Protein AF-A0A4Q3IME3-F1 (afdb_monomer_lite)

Foldseek 3Di:
DDDDPCPVVDDPVRVVCCVVVVHPDDPDDDDADAAEDPPLDCLADPPDAAAQVVSCVVHVNHPHNVSVVVVVVVVVVVVVCVVVVRHYHD

pLDDT: mean 95.05, std 5.33, range [60.91, 98.62]

Radius of gyration: 18.48 Å; chains: 1; bounding box: 36×38×42 Å

Secondary structure (DSSP, 8-state):
-PPPGGGGT--HHHHHHHHHHTTT------SS--EE--S-SHHHH-SSS--HHHHTTT-TT---HHHHHHHHHHHHHHHHHHHTT--EE-

Structure (mmCIF, N/CA/C/O backbone):
data_AF-A0A4Q3IME3-F1
#
_entry.id   AF-A0A4Q3IME3-F1
#
loop_
_atom_site.group_PDB
_atom_site.id
_atom_site.type_symbol
_atom_site.label_atom_id
_atom_site.label_alt_id
_atom_site.label_comp_id
_atom_site.label_asym_id
_atom_site.label_entity_id
_atom_site.label_seq_id
_atom_site.pdbx_PDB_ins_code
_atom_site.Cartn_x
_atom_site.Cartn_y
_atom_site.Cartn_z
_atom_site.occupancy
_atom_site.B_iso_or_equiv
_atom_site.auth_seq_id
_atom_site.auth_comp_id
_atom_site.auth_asym_id
_atom_site.auth_atom_id
_atom_site.pdbx_PDB_model_num
ATOM 1 N N . MET A 1 1 ? 17.907 1.239 20.978 1.00 60.91 1 MET A N 1
ATOM 2 C CA . MET A 1 1 ? 16.903 1.450 19.913 1.00 60.91 1 MET A CA 1
ATOM 3 C C . MET A 1 1 ? 17.642 1.511 18.593 1.00 60.91 1 MET A C 1
ATOM 5 O O . MET A 1 1 ? 18.674 2.167 18.540 1.00 60.91 1 MET A O 1
ATOM 9 N N . THR A 1 2 ? 17.174 0.801 17.572 1.00 76.50 2 THR A N 1
ATOM 10 C CA . THR A 1 2 ? 17.768 0.835 16.229 1.00 76.50 2 THR A CA 1
ATOM 11 C C . THR A 1 2 ? 17.517 2.205 15.601 1.00 76.50 2 THR A C 1
ATOM 13 O O . THR A 1 2 ? 16.395 2.710 15.6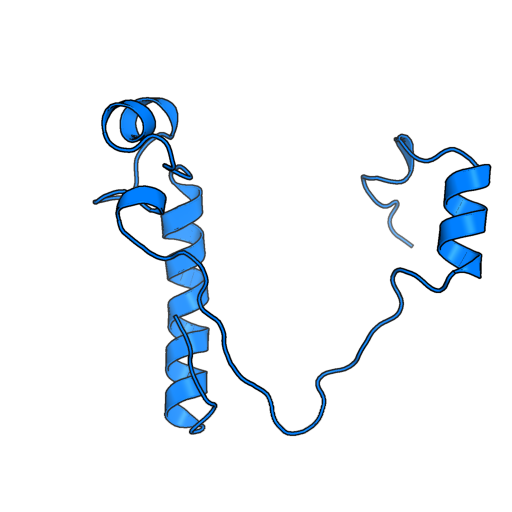80 1.00 76.50 2 THR A O 1
ATOM 16 N N . LYS A 1 3 ? 18.552 2.816 15.014 1.00 82.38 3 LYS A N 1
ATOM 17 C CA . LYS A 1 3 ? 18.448 4.085 14.277 1.00 82.38 3 LYS A CA 1
ATOM 18 C C . LYS A 1 3 ? 17.427 3.939 13.141 1.00 82.38 3 LYS A C 1
ATOM 20 O O . LYS A 1 3 ? 17.466 2.932 12.431 1.00 82.38 3 LYS A O 1
ATOM 25 N N . ARG A 1 4 ? 16.510 4.900 12.972 1.00 85.94 4 ARG A N 1
ATOM 26 C CA . ARG A 1 4 ? 15.531 4.863 11.872 1.00 85.94 4 ARG A CA 1
ATOM 27 C C . ARG A 1 4 ? 16.175 5.441 10.615 1.00 85.94 4 ARG A C 1
ATOM 29 O O . ARG A 1 4 ? 16.895 6.429 10.698 1.00 85.94 4 ARG A O 1
ATOM 36 N N . ILE A 1 5 ? 15.878 4.865 9.449 1.00 91.31 5 ILE A N 1
ATOM 37 C CA . ILE A 1 5 ? 16.481 5.282 8.167 1.00 91.31 5 ILE A CA 1
ATOM 38 C C . ILE A 1 5 ? 16.242 6.764 7.835 1.00 91.31 5 ILE A C 1
ATOM 40 O O . ILE A 1 5 ? 17.057 7.385 7.166 1.00 91.31 5 ILE A O 1
ATOM 44 N N . TRP A 1 6 ? 15.146 7.342 8.334 1.00 90.19 6 TRP A N 1
ATOM 45 C CA . TRP A 1 6 ? 14.784 8.736 8.088 1.00 90.19 6 TRP A CA 1
ATOM 46 C C . TRP A 1 6 ? 15.466 9.728 9.035 1.00 90.19 6 TRP A C 1
ATOM 48 O O . TRP A 1 6 ? 15.472 10.918 8.740 1.00 90.19 6 TRP A O 1
ATOM 58 N N . ASP A 1 7 ? 16.070 9.271 10.139 1.00 89.81 7 ASP A N 1
ATOM 59 C CA . ASP A 1 7 ? 16.669 10.160 11.148 1.00 89.81 7 ASP A CA 1
ATOM 60 C C . ASP A 1 7 ? 17.826 11.002 10.581 1.00 89.81 7 ASP A C 1
ATOM 62 O O . ASP A 1 7 ? 18.113 12.074 11.114 1.00 89.81 7 ASP A O 1
ATOM 66 N N . ASP A 1 8 ? 18.458 10.532 9.500 1.00 92.69 8 ASP A N 1
ATOM 67 C CA . ASP A 1 8 ? 19.549 11.216 8.794 1.00 92.69 8 ASP A CA 1
ATOM 68 C C . ASP A 1 8 ? 19.087 12.406 7.944 1.00 92.69 8 ASP A C 1
ATOM 70 O O . ASP A 1 8 ? 19.896 13.262 7.593 1.00 92.69 8 ASP A O 1
ATOM 74 N N . PHE A 1 9 ? 17.791 12.486 7.639 1.00 94.69 9 PHE A N 1
ATOM 75 C CA . PHE A 1 9 ? 17.209 13.546 6.812 1.00 94.69 9 PHE A CA 1
ATOM 76 C C . PHE A 1 9 ? 16.431 14.577 7.633 1.00 94.69 9 PHE A C 1
ATOM 78 O O . PHE A 1 9 ? 16.021 15.605 7.099 1.00 94.69 9 PHE A O 1
ATOM 85 N N . LEU A 1 10 ? 16.210 14.308 8.922 1.00 93.81 10 LEU A N 1
ATOM 86 C CA . LEU A 1 10 ? 15.472 15.193 9.812 1.00 93.81 10 LEU A CA 1
ATOM 87 C C . LEU A 1 10 ? 16.427 16.152 10.513 1.00 93.81 10 LEU A C 1
ATOM 89 O O . LEU A 1 10 ? 17.369 15.732 11.193 1.00 93.81 10 LEU A O 1
ATOM 93 N N . THR A 1 11 ? 16.134 17.448 10.419 1.00 96.50 11 THR A N 1
ATOM 94 C CA . THR A 1 11 ? 16.805 18.435 11.263 1.00 96.50 11 THR A CA 1
ATOM 95 C C . THR A 1 11 ? 16.425 18.215 12.728 1.00 96.50 11 THR A C 1
ATOM 97 O O . THR A 1 11 ? 15.412 17.588 13.053 1.00 96.50 11 THR A O 1
ATOM 100 N N . GLU A 1 12 ? 17.200 18.785 13.649 1.00 95.31 12 GLU A N 1
ATOM 101 C CA . GLU A 1 12 ? 16.851 18.734 15.074 1.00 95.31 12 GLU A CA 1
ATOM 102 C C . GLU A 1 12 ? 15.484 19.370 15.362 1.00 95.31 12 GLU A C 1
ATOM 104 O O . GLU A 1 12 ? 14.727 18.869 16.194 1.00 95.31 12 GLU A O 1
ATOM 109 N N . ARG A 1 13 ? 15.112 20.418 14.614 1.00 96.94 13 ARG A N 1
ATOM 110 C CA . ARG A 1 13 ? 13.778 21.020 14.709 1.00 96.94 13 ARG A CA 1
ATOM 111 C C . ARG A 1 13 ? 12.688 20.039 14.276 1.00 96.94 13 ARG A C 1
ATOM 113 O O . ARG A 1 13 ? 11.677 19.939 14.966 1.00 96.94 13 ARG A O 1
ATOM 120 N N . ASP A 1 14 ? 12.887 19.298 13.186 1.00 95.56 14 ASP A N 1
ATOM 121 C CA . ASP A 1 14 ? 11.903 18.316 12.709 1.00 95.56 14 ASP A CA 1
ATOM 122 C C . ASP A 1 14 ? 11.684 17.210 13.739 1.00 95.56 14 ASP A C 1
ATOM 124 O O . ASP A 1 14 ? 10.544 16.857 14.035 1.00 95.56 14 ASP A O 1
ATOM 128 N N . LYS A 1 15 ? 12.765 16.715 14.355 1.00 92.75 15 LYS A N 1
ATOM 129 C CA . LYS A 1 15 ? 12.691 15.705 15.421 1.00 92.75 15 LYS A CA 1
ATOM 130 C C . LYS A 1 15 ? 11.915 16.221 16.634 1.00 92.75 15 LYS A C 1
ATOM 132 O O . LYS A 1 15 ? 11.069 15.503 17.169 1.00 92.75 15 LYS A O 1
ATOM 137 N N . GLN A 1 16 ? 12.158 17.470 17.041 1.00 94.50 16 GLN A N 1
ATOM 138 C CA . GLN A 1 16 ? 11.422 18.114 18.134 1.00 94.50 16 GLN A CA 1
ATOM 139 C C . GLN A 1 16 ? 9.932 18.261 17.806 1.00 94.50 16 GLN A C 1
ATOM 141 O O . GLN A 1 16 ? 9.091 17.892 18.627 1.00 94.50 16 GLN A O 1
ATOM 146 N N . VAL A 1 17 ? 9.598 18.735 16.601 1.00 95.12 17 VAL A N 1
ATOM 147 C CA . VAL A 1 17 ? 8.207 18.841 16.134 1.00 95.12 17 VAL A CA 1
ATOM 148 C C . VAL A 1 17 ? 7.547 17.467 16.107 1.00 95.12 17 VAL A C 1
ATOM 150 O O . VAL A 1 17 ? 6.451 17.312 16.637 1.00 95.12 17 VAL A O 1
ATOM 153 N N . TYR A 1 18 ? 8.216 16.455 15.552 1.00 92.38 18 TYR A N 1
ATOM 154 C CA . TYR A 1 18 ? 7.683 15.100 15.438 1.00 92.38 18 TYR A CA 1
ATOM 155 C C . TYR A 1 18 ? 7.343 14.506 16.811 1.00 92.38 18 TYR A C 1
ATOM 157 O O . TYR A 1 18 ? 6.257 13.953 17.008 1.00 92.38 18 TYR A O 1
ATOM 165 N N . ALA A 1 19 ? 8.249 14.682 17.780 1.00 90.44 19 ALA A N 1
ATOM 166 C CA . ALA A 1 19 ? 8.058 14.235 19.153 1.00 90.44 19 ALA A CA 1
ATOM 167 C C . ALA A 1 19 ? 6.911 14.982 19.857 1.00 90.44 19 ALA A C 1
ATOM 169 O O . ALA A 1 19 ? 6.060 14.342 20.481 1.00 90.44 19 ALA A O 1
ATOM 170 N N . GLN A 1 20 ? 6.857 16.315 19.742 1.00 95.38 20 GLN A N 1
ATOM 171 C CA . GLN A 1 20 ? 5.842 17.137 20.413 1.00 95.38 20 GLN A CA 1
ATOM 172 C C . GLN A 1 20 ? 4.447 16.989 19.797 1.00 95.38 20 GLN A C 1
ATOM 174 O O . GLN A 1 20 ? 3.463 16.901 20.529 1.00 95.38 20 GLN A O 1
ATOM 179 N N . ALA A 1 21 ? 4.355 16.894 18.469 1.00 94.75 21 ALA A N 1
ATOM 180 C CA . ALA A 1 21 ? 3.097 16.664 17.761 1.00 94.75 21 ALA A CA 1
ATOM 181 C C . ALA A 1 21 ? 2.522 15.258 18.016 1.00 94.75 21 ALA A C 1
ATOM 183 O O . ALA A 1 21 ? 1.357 14.996 17.729 1.00 94.75 21 ALA A O 1
ATOM 184 N N . GLY A 1 22 ? 3.322 14.346 18.581 1.00 90.88 22 GLY A N 1
ATOM 185 C CA . GLY A 1 22 ? 2.886 13.001 18.939 1.00 90.88 22 GLY A CA 1
ATOM 186 C C . GLY A 1 22 ? 2.823 12.028 17.762 1.00 90.88 22 GLY A C 1
ATOM 187 O O . GLY A 1 22 ? 2.157 10.996 17.876 1.00 90.88 22 GLY A O 1
ATOM 188 N N . TYR A 1 23 ? 3.519 12.322 16.661 1.00 90.06 23 TYR A N 1
ATOM 189 C CA . TYR A 1 23 ? 3.630 11.409 15.527 1.00 90.06 23 TYR A CA 1
ATOM 190 C C . TYR A 1 23 ? 4.405 10.134 15.897 1.00 90.06 23 TYR A C 1
ATOM 192 O O . TYR A 1 23 ? 5.209 10.096 16.830 1.00 90.06 23 TYR A O 1
ATOM 200 N N . GLY A 1 24 ? 4.135 9.045 15.172 1.00 85.06 24 GLY A N 1
ATOM 201 C CA . GLY A 1 24 ? 4.782 7.746 15.390 1.00 85.06 24 GLY A CA 1
ATOM 202 C C . GLY A 1 24 ? 4.322 6.988 16.643 1.00 85.06 24 GLY A C 1
ATOM 203 O O . GLY A 1 24 ? 4.874 5.930 16.952 1.00 85.06 24 GLY A O 1
ATOM 204 N N . LYS A 1 25 ? 3.314 7.491 17.370 1.00 88.69 25 LYS A N 1
ATOM 205 C CA . LYS A 1 25 ? 2.641 6.739 18.439 1.00 88.69 25 LYS A CA 1
ATOM 206 C C . LYS A 1 25 ? 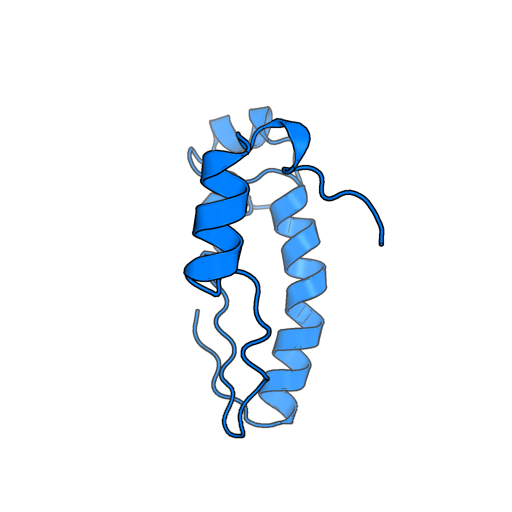1.807 5.596 17.848 1.00 88.69 25 LYS A C 1
ATOM 208 O O . LYS A 1 25 ? 1.287 5.690 16.740 1.00 88.69 25 LYS A O 1
ATOM 213 N N . ARG A 1 26 ? 1.661 4.500 18.599 1.00 89.56 26 ARG A N 1
ATOM 214 C CA . ARG A 1 26 ? 0.867 3.334 18.172 1.00 89.56 26 ARG A CA 1
ATOM 215 C C . ARG A 1 26 ? -0.629 3.629 18.327 1.00 89.56 26 ARG A C 1
ATOM 217 O O . ARG A 1 26 ? -1.063 3.945 19.428 1.00 89.56 26 ARG A O 1
ATOM 224 N N . GLY A 1 27 ? -1.402 3.459 17.253 1.00 87.81 27 GLY A N 1
ATOM 225 C CA . GLY A 1 27 ? -2.862 3.656 17.250 1.00 87.81 27 GLY A CA 1
ATOM 226 C C . GLY A 1 27 ? -3.694 2.481 17.788 1.00 87.81 27 GLY A C 1
ATOM 227 O O . GLY A 1 27 ? -4.883 2.641 18.039 1.00 87.81 27 GLY A O 1
ATOM 228 N N . GLY A 1 28 ? -3.089 1.305 18.000 1.00 92.88 28 GLY A N 1
ATOM 229 C CA . GLY A 1 28 ? -3.815 0.080 18.367 1.00 92.88 28 GLY A CA 1
ATOM 230 C C . GLY A 1 28 ? -4.645 -0.501 17.210 1.00 92.88 28 GLY A C 1
ATOM 231 O O . GLY A 1 28 ? -4.624 0.026 16.104 1.00 92.88 28 GLY A O 1
ATOM 232 N N . PHE A 1 29 ? -5.351 -1.610 17.458 1.00 89.81 29 PHE A N 1
ATOM 233 C CA . PHE A 1 29 ? -6.110 -2.341 16.423 1.00 89.81 29 PHE A CA 1
ATOM 234 C C . PHE A 1 29 ? -7.635 -2.139 16.487 1.00 89.81 29 PHE A C 1
ATOM 236 O O . PHE A 1 29 ? -8.351 -2.520 15.565 1.00 89.81 29 PHE A O 1
ATOM 243 N N . GLY A 1 30 ? -8.156 -1.547 17.565 1.00 94.12 30 GLY A N 1
ATOM 244 C CA . GLY A 1 30 ? -9.601 -1.430 17.776 1.00 94.12 30 GLY A CA 1
ATOM 245 C C . GLY A 1 30 ? -10.294 -2.788 17.975 1.00 94.12 30 GLY A C 1
ATOM 246 O O . GLY A 1 30 ? -9.667 -3.768 18.368 1.00 94.12 30 GLY A O 1
ATOM 247 N N . LYS A 1 31 ? -11.618 -2.828 17.761 1.00 95.31 31 LYS A N 1
ATOM 248 C CA . LYS A 1 31 ? -12.461 -4.032 17.955 1.00 95.31 31 LYS A CA 1
ATOM 249 C C . LYS A 1 31 ? -13.251 -4.464 16.712 1.00 95.31 31 LYS A C 1
ATOM 251 O O . LYS A 1 31 ? -13.854 -5.529 16.723 1.00 95.31 31 LYS A O 1
ATOM 256 N N . ARG A 1 32 ? -13.304 -3.626 15.673 1.00 95.75 32 ARG A N 1
ATOM 257 C CA . ARG A 1 32 ? -14.099 -3.843 14.452 1.00 95.75 32 ARG A CA 1
ATOM 258 C C . ARG A 1 32 ? -13.258 -3.466 13.226 1.00 95.75 32 ARG A C 1
ATOM 260 O O . ARG A 1 32 ? -13.417 -2.356 12.723 1.00 95.75 32 ARG A O 1
ATOM 267 N N . PRO A 1 33 ? -12.304 -4.320 12.819 1.00 96.19 33 PRO A N 1
ATOM 268 C CA . PRO A 1 33 ? -11.428 -4.028 11.690 1.00 96.19 33 PRO A CA 1
ATOM 269 C C . PRO A 1 33 ? -12.1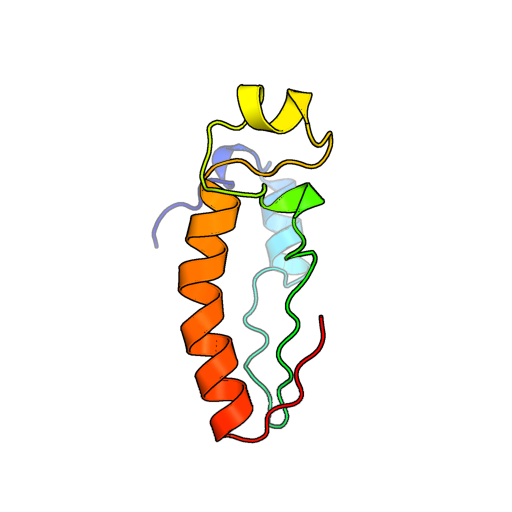61 -4.182 10.351 1.00 96.19 33 PRO A C 1
ATOM 271 O O . PRO A 1 33 ? -13.216 -4.810 10.278 1.00 96.19 33 PRO A O 1
ATOM 274 N N . ALA A 1 34 ? -11.555 -3.641 9.298 1.00 97.56 34 ALA A N 1
ATOM 275 C CA . ALA A 1 34 ? -11.862 -3.922 7.900 1.00 97.56 34 ALA A CA 1
ATOM 276 C C . ALA A 1 34 ? -10.538 -4.095 7.139 1.00 97.56 34 ALA A C 1
ATOM 278 O O . ALA A 1 34 ? -9.528 -3.504 7.531 1.00 97.56 34 ALA A O 1
ATOM 279 N N . LEU A 1 35 ? -10.543 -4.894 6.073 1.00 98.12 35 LEU A N 1
ATOM 280 C CA . LEU A 1 35 ? -9.410 -5.056 5.164 1.00 98.12 35 LEU A CA 1
ATOM 281 C C . LEU A 1 35 ? -9.670 -4.246 3.888 1.00 98.12 35 LEU A C 1
ATOM 283 O O . LEU A 1 35 ? -10.673 -4.464 3.217 1.00 98.12 35 LEU A O 1
ATOM 287 N N . PHE A 1 36 ? -8.770 -3.321 3.560 1.00 98.19 36 PHE A N 1
ATOM 288 C CA . PHE A 1 36 ? -8.779 -2.569 2.302 1.00 98.19 36 PHE A CA 1
ATOM 289 C C . PHE A 1 36 ? -7.608 -3.044 1.439 1.00 98.19 36 PHE A C 1
ATOM 291 O O . PHE A 1 36 ? -6.460 -2.982 1.880 1.00 98.19 36 PHE A O 1
ATOM 298 N N . ILE A 1 37 ? -7.902 -3.521 0.233 1.00 98.31 37 ILE A N 1
ATOM 299 C CA . ILE A 1 37 ? -6.929 -4.004 -0.750 1.00 98.31 37 ILE A CA 1
ATOM 300 C C . ILE A 1 37 ? -6.868 -2.973 -1.873 1.00 98.31 37 ILE A C 1
ATOM 302 O O . ILE A 1 37 ? -7.669 -3.006 -2.793 1.00 98.31 37 ILE A O 1
ATOM 306 N N . ILE A 1 38 ? -5.936 -2.031 -1.766 1.00 97.88 38 ILE A N 1
ATOM 307 C CA . ILE A 1 38 ? -5.905 -0.840 -2.620 1.00 97.88 38 ILE A CA 1
ATOM 308 C C . ILE A 1 38 ? -5.086 -1.113 -3.881 1.00 97.88 38 ILE A C 1
ATOM 310 O O . ILE A 1 38 ? -3.949 -1.573 -3.786 1.00 97.88 38 ILE A O 1
ATOM 314 N N . ASP A 1 39 ? -5.661 -0.786 -5.040 1.00 96.81 39 ASP A N 1
ATOM 315 C CA . ASP A 1 39 ? -4.999 -0.778 -6.353 1.00 96.81 39 ASP A CA 1
ATOM 316 C C . ASP A 1 39 ? -4.333 -2.106 -6.764 1.00 96.81 39 ASP A C 1
ATOM 318 O O . ASP A 1 39 ? -3.409 -2.131 -7.575 1.00 96.81 39 ASP A O 1
ATOM 322 N N . VAL A 1 40 ? -4.856 -3.242 -6.286 1.00 97.44 40 VAL A N 1
ATOM 323 C CA . VAL A 1 40 ? -4.452 -4.579 -6.762 1.00 97.44 40 VAL A CA 1
ATOM 324 C C . VAL A 1 40 ? -5.199 -4.917 -8.055 1.00 97.44 40 VAL A C 1
ATOM 326 O O . VAL A 1 40 ? -6.110 -5.743 -8.099 1.00 97.44 40 VAL A O 1
ATOM 329 N N . GLN A 1 41 ? -4.832 -4.208 -9.115 1.00 96.81 41 GLN A N 1
ATOM 330 C CA . GLN A 1 41 ? -5.384 -4.319 -10.465 1.00 96.81 41 GLN A CA 1
ATOM 331 C C . GLN A 1 41 ? -4.244 -4.484 -11.479 1.00 96.81 41 GLN A C 1
ATOM 333 O O . GLN A 1 41 ? -3.121 -4.045 -11.241 1.00 96.81 41 GLN A O 1
ATOM 338 N N . TYR A 1 42 ? -4.520 -5.111 -12.626 1.00 96.75 42 TYR A N 1
ATOM 339 C CA . TYR A 1 42 ? -3.490 -5.467 -13.617 1.00 96.75 42 TYR A CA 1
ATOM 340 C C . TYR A 1 42 ? -2.687 -4.274 -14.152 1.00 96.75 42 TYR A C 1
ATOM 342 O O . TYR A 1 42 ? -1.503 -4.401 -14.426 1.00 96.75 42 TYR A O 1
ATOM 350 N N . ASN A 1 43 ? -3.277 -3.084 -14.237 1.00 97.12 43 ASN A N 1
ATOM 351 C CA . ASN A 1 43 ? -2.554 -1.858 -14.596 1.00 97.12 43 ASN A CA 1
ATOM 352 C C . ASN A 1 43 ? -1.479 -1.435 -13.573 1.00 97.12 43 ASN A C 1
ATOM 354 O O . ASN A 1 43 ? -0.577 -0.677 -13.929 1.00 97.12 43 ASN A O 1
ATOM 358 N N . PHE A 1 44 ? -1.565 -1.873 -12.318 1.00 97.75 44 PHE A N 1
ATOM 359 C CA . PHE A 1 44 ? -0.528 -1.657 -11.306 1.00 97.75 44 PHE A CA 1
ATOM 360 C C . PHE A 1 44 ? 0.353 -2.895 -11.147 1.00 97.75 44 PHE A C 1
ATOM 362 O O . PHE A 1 44 ? 1.574 -2.774 -11.085 1.00 97.75 44 PHE A O 1
ATOM 369 N N . CYS A 1 45 ? -0.243 -4.087 -11.119 1.00 97.69 45 CYS A N 1
ATOM 370 C CA . CYS A 1 45 ? 0.490 -5.326 -10.866 1.00 97.69 45 CYS A CA 1
ATOM 371 C C . CYS A 1 45 ? 1.190 -5.916 -12.096 1.00 97.69 45 CYS A C 1
ATOM 373 O O . CYS A 1 45 ? 2.131 -6.684 -11.930 1.00 97.69 45 CYS A O 1
ATOM 375 N N . GLY A 1 46 ? 0.731 -5.591 -13.303 1.00 96.81 46 GLY A N 1
ATOM 376 C CA . GLY A 1 46 ? 1.075 -6.322 -14.520 1.00 96.81 46 GLY A CA 1
ATOM 377 C C . GLY A 1 46 ? 0.306 -7.639 -14.637 1.00 96.81 46 GLY A C 1
ATOM 378 O O . GLY A 1 46 ? -0.228 -8.165 -13.657 1.00 96.81 46 GLY A O 1
ATOM 379 N N . ASP A 1 47 ? 0.257 -8.195 -15.847 1.00 96.12 47 ASP A N 1
ATOM 380 C CA . ASP A 1 47 ? -0.399 -9.487 -16.102 1.00 96.12 47 ASP A CA 1
ATOM 381 C C . ASP A 1 47 ? 0.378 -10.662 -15.476 1.00 96.12 47 ASP A C 1
ATOM 383 O O . ASP A 1 47 ? -0.171 -11.745 -15.260 1.00 96.12 47 ASP A O 1
ATOM 387 N N . LYS A 1 48 ? 1.666 -10.447 -15.188 1.00 95.12 48 LYS A N 1
ATOM 388 C CA . LYS A 1 48 ? 2.606 -11.399 -14.586 1.00 95.12 48 LYS A CA 1
ATOM 389 C C . LYS A 1 48 ? 3.716 -10.645 -13.835 1.00 95.12 48 LYS A C 1
ATOM 391 O O . LYS A 1 48 ? 3.914 -9.463 -14.104 1.00 95.12 48 LYS A O 1
ATOM 396 N N . PRO A 1 49 ? 4.480 -11.307 -12.947 1.00 95.12 49 PRO A N 1
ATOM 397 C CA . PRO A 1 49 ? 5.674 -10.707 -12.364 1.00 95.12 49 PRO A CA 1
ATOM 398 C C . PRO A 1 49 ? 6.695 -10.383 -13.458 1.00 95.12 49 PRO A C 1
ATOM 400 O O . PRO A 1 49 ? 7.126 -11.269 -14.200 1.00 95.12 49 PRO A O 1
ATOM 403 N N . GLU A 1 50 ? 7.083 -9.118 -13.560 1.00 95.56 50 GLU A N 1
ATOM 404 C CA . GLU A 1 50 ? 8.038 -8.646 -14.559 1.00 95.56 50 GLU A CA 1
ATOM 405 C C . GLU A 1 50 ? 8.793 -7.406 -14.083 1.00 95.56 50 GLU A C 1
ATOM 407 O O . GLU A 1 50 ? 8.371 -6.735 -13.141 1.00 95.56 50 GLU A O 1
ATOM 412 N N . ASP A 1 51 ? 9.920 -7.115 -14.738 1.00 97.44 51 ASP A N 1
ATOM 413 C CA . ASP A 1 51 ? 10.717 -5.919 -14.468 1.00 97.44 51 ASP A CA 1
ATOM 414 C C . ASP A 1 51 ? 9.893 -4.638 -14.659 1.00 97.44 51 ASP A C 1
ATOM 416 O O . ASP A 1 51 ? 9.082 -4.527 -15.581 1.00 97.44 51 ASP A O 1
ATOM 420 N N . ILE A 1 52 ? 10.127 -3.644 -13.801 1.00 97.62 52 ILE A N 1
ATOM 421 C CA . ILE A 1 52 ? 9.345 -2.408 -13.812 1.00 97.62 52 ILE A CA 1
ATOM 422 C C . ILE A 1 52 ? 9.497 -1.622 -15.120 1.00 97.62 52 ILE A C 1
ATOM 424 O O . ILE A 1 52 ? 8.510 -1.073 -15.602 1.00 97.62 52 ILE A O 1
ATOM 428 N N . LEU A 1 53 ? 10.688 -1.572 -15.726 1.00 98.06 53 LEU A N 1
ATOM 429 C CA . LEU A 1 53 ? 10.911 -0.802 -16.953 1.00 98.06 53 LEU A CA 1
ATOM 430 C C . LEU A 1 53 ? 10.255 -1.464 -18.165 1.00 98.06 53 LEU A C 1
ATOM 432 O O . LEU A 1 53 ? 9.825 -0.763 -19.082 1.00 98.06 53 LEU A O 1
ATOM 436 N N . GLU A 1 54 ? 10.154 -2.793 -18.165 1.00 97.88 54 GLU A N 1
ATOM 437 C CA . GLU A 1 54 ? 9.399 -3.533 -19.176 1.00 97.88 54 GLU A CA 1
ATOM 438 C C . GLU A 1 54 ? 7.890 -3.360 -18.974 1.00 97.88 54 GLU A C 1
ATOM 440 O O . GLU A 1 54 ? 7.202 -2.929 -19.903 1.00 97.88 54 GLU A O 1
ATOM 445 N N . GLY A 1 55 ? 7.390 -3.561 -17.751 1.00 97.31 55 GLY A N 1
ATOM 446 C CA . GLY A 1 55 ? 5.969 -3.403 -17.434 1.00 97.31 55 GLY A CA 1
ATOM 447 C C . GLY A 1 55 ? 5.444 -1.982 -17.681 1.00 97.31 55 GLY A C 1
ATOM 448 O O . GLY A 1 55 ? 4.319 -1.804 -18.152 1.00 97.31 55 GLY A O 1
ATOM 449 N N . LEU A 1 56 ? 6.280 -0.953 -17.475 1.00 97.81 56 LEU A N 1
ATOM 450 C CA . LEU A 1 56 ? 5.946 0.446 -17.778 1.00 97.81 56 LEU A CA 1
ATOM 451 C C . LEU A 1 56 ? 5.648 0.703 -19.262 1.00 97.81 56 LEU A C 1
ATOM 453 O O . LEU A 1 56 ? 4.941 1.663 -19.581 1.00 97.81 56 LEU A O 1
ATOM 457 N N . LYS A 1 57 ? 6.145 -0.143 -20.175 1.00 97.88 57 LYS A N 1
ATOM 458 C CA . LYS A 1 57 ? 5.816 -0.051 -21.607 1.00 97.88 57 LYS A CA 1
ATOM 459 C C . 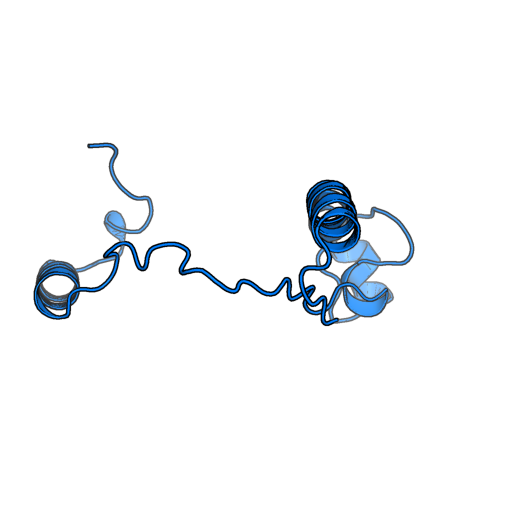LYS A 1 57 ? 4.362 -0.442 -21.884 1.00 97.88 57 LYS A C 1
ATOM 461 O O . LYS A 1 57 ? 3.793 0.045 -22.858 1.00 97.88 57 LYS A O 1
ATOM 466 N N . GLN A 1 58 ? 3.765 -1.286 -21.038 1.00 97.38 58 GLN A N 1
ATOM 467 C CA . GLN A 1 58 ? 2.363 -1.704 -21.131 1.00 97.38 58 GLN A CA 1
ATOM 468 C C . GLN A 1 58 ? 1.455 -0.837 -20.254 1.00 97.38 58 GLN A C 1
ATOM 470 O O . GLN A 1 58 ? 0.446 -0.310 -20.728 1.00 97.38 58 GLN A O 1
ATOM 475 N N . TYR A 1 59 ? 1.822 -0.652 -18.985 1.00 97.69 59 TYR A N 1
ATOM 476 C CA . TYR A 1 59 ? 1.039 0.109 -18.021 1.00 97.69 59 TYR A CA 1
ATOM 477 C C . TYR A 1 59 ? 1.877 1.199 -17.357 1.00 97.69 59 TYR A C 1
ATOM 479 O O . TYR A 1 59 ? 2.790 0.926 -16.591 1.00 97.69 59 TYR A O 1
ATOM 487 N N . ARG A 1 60 ? 1.502 2.470 -17.547 1.00 97.19 60 ARG A N 1
ATOM 488 C CA . ARG A 1 60 ? 2.211 3.618 -16.939 1.00 97.19 60 ARG A CA 1
ATOM 489 C C . ARG A 1 60 ? 2.257 3.611 -15.401 1.00 97.19 60 ARG A C 1
ATOM 491 O O . ARG A 1 60 ? 3.002 4.383 -14.811 1.00 97.19 60 ARG A O 1
ATOM 498 N N . THR A 1 61 ? 1.388 2.827 -14.770 1.00 97.38 61 THR A N 1
ATOM 499 C CA . THR A 1 61 ? 1.226 2.687 -13.315 1.00 97.38 61 THR A CA 1
ATOM 500 C C . THR A 1 61 ? 1.898 1.430 -12.765 1.00 97.38 61 THR A C 1
ATOM 502 O O . THR A 1 61 ? 1.735 1.136 -11.588 1.00 97.38 61 THR A O 1
ATOM 505 N N . HIS A 1 62 ? 2.628 0.686 -13.599 1.00 97.75 62 HIS A N 1
ATOM 506 C CA . HIS A 1 62 ? 3.238 -0.580 -13.219 1.00 97.75 62 HIS A CA 1
ATOM 507 C C . HIS A 1 62 ? 4.170 -0.425 -12.007 1.00 97.75 62 HIS A C 1
ATOM 509 O O . HIS A 1 62 ? 5.066 0.421 -11.998 1.00 97.75 62 HIS A O 1
ATOM 515 N N . CYS A 1 63 ? 3.969 -1.268 -10.997 1.00 97.31 63 CYS A N 1
ATOM 516 C CA . CYS A 1 63 ? 4.695 -1.238 -9.728 1.00 97.31 63 CYS A CA 1
ATOM 517 C C . CYS A 1 63 ? 5.884 -2.207 -9.673 1.00 97.31 63 CYS A C 1
ATOM 519 O O . CYS A 1 63 ? 6.565 -2.248 -8.656 1.00 97.31 63 CYS A O 1
ATOM 521 N N . GLY A 1 64 ? 6.147 -2.955 -10.749 1.00 96.81 64 GLY A N 1
ATOM 522 C CA . GLY A 1 64 ? 7.271 -3.890 -10.829 1.00 96.81 64 GLY A CA 1
ATOM 523 C C . GLY A 1 64 ? 6.977 -5.247 -10.179 1.00 96.81 64 GLY A C 1
ATOM 524 O O . GLY A 1 64 ? 5.826 -5.532 -9.826 1.00 96.81 64 GLY A O 1
ATOM 525 N N . PRO A 1 65 ? 8.002 -6.102 -10.009 1.00 97.12 65 PRO A N 1
ATOM 526 C CA . PRO A 1 65 ? 7.835 -7.420 -9.393 1.00 97.12 65 PRO A CA 1
ATOM 527 C C . PRO A 1 65 ? 7.346 -7.340 -7.936 1.00 97.12 65 PRO A C 1
ATOM 529 O O . PRO A 1 65 ? 6.719 -8.277 -7.436 1.00 97.12 65 PRO A O 1
ATOM 532 N N . GLU A 1 66 ? 7.572 -6.210 -7.262 1.00 96.75 66 GLU A N 1
ATOM 533 C CA . GLU A 1 66 ? 7.114 -5.933 -5.901 1.00 96.75 66 GLU A CA 1
ATOM 534 C C . GLU A 1 66 ? 5.590 -5.994 -5.776 1.00 96.75 66 GLU A C 1
ATOM 536 O O . GLU A 1 66 ? 5.081 -6.369 -4.720 1.00 96.75 66 GLU A O 1
ATOM 541 N N . ALA A 1 67 ? 4.854 -5.665 -6.843 1.00 97.38 67 ALA A N 1
ATOM 542 C CA . ALA A 1 67 ? 3.399 -5.724 -6.833 1.00 97.38 67 ALA A CA 1
ATOM 543 C C . ALA A 1 67 ? 2.903 -7.160 -6.626 1.00 97.38 67 ALA A C 1
ATOM 545 O O . ALA A 1 67 ? 2.082 -7.407 -5.747 1.00 97.38 67 ALA A O 1
ATOM 546 N N . TRP A 1 68 ? 3.452 -8.120 -7.374 1.00 97.62 68 TRP A N 1
ATOM 547 C CA . TRP A 1 68 ? 3.108 -9.535 -7.224 1.00 97.62 68 TRP A CA 1
ATOM 548 C C . TRP A 1 68 ? 3.604 -10.119 -5.899 1.00 97.62 68 TRP A C 1
ATOM 550 O O . TRP A 1 68 ? 2.858 -10.857 -5.256 1.00 97.62 68 TRP A O 1
ATOM 560 N N . ALA A 1 69 ? 4.788 -9.717 -5.425 1.00 97.81 69 ALA A N 1
ATOM 561 C CA . ALA A 1 69 ? 5.256 -10.090 -4.086 1.00 97.81 69 ALA A CA 1
ATOM 562 C C . ALA A 1 69 ? 4.307 -9.576 -2.982 1.00 97.81 69 ALA A C 1
ATOM 564 O O . ALA A 1 69 ? 4.020 -10.278 -2.012 1.00 97.81 69 ALA A O 1
ATOM 565 N N . ALA A 1 70 ? 3.755 -8.367 -3.136 1.00 97.69 70 ALA A N 1
ATOM 566 C CA . ALA A 1 70 ? 2.732 -7.859 -2.229 1.00 97.69 70 ALA A CA 1
ATOM 567 C C . ALA A 1 70 ? 1.430 -8.670 -2.325 1.00 97.69 70 ALA A C 1
ATOM 569 O O . ALA A 1 70 ? 0.847 -8.980 -1.285 1.00 97.69 70 ALA A O 1
ATOM 570 N N . VAL A 1 71 ? 0.995 -9.066 -3.531 1.00 97.50 71 VAL A N 1
ATOM 571 C CA . VAL A 1 71 ? -0.182 -9.939 -3.712 1.00 97.50 71 VAL A 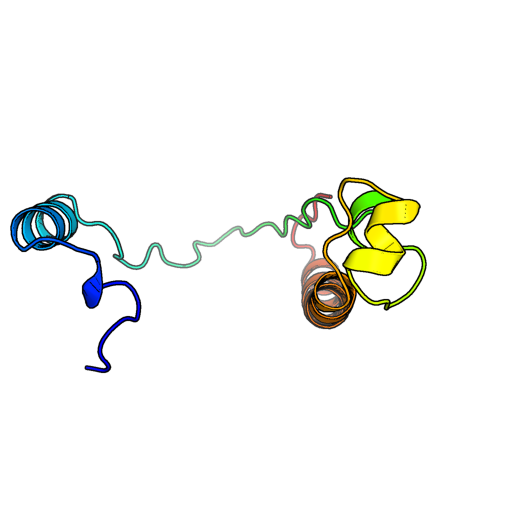CA 1
ATOM 572 C C . VAL A 1 71 ? -0.024 -11.245 -2.932 1.00 97.50 71 VAL A C 1
ATOM 574 O O . VAL A 1 71 ? -0.951 -11.621 -2.213 1.00 97.50 71 VAL A O 1
ATOM 577 N N . GLU A 1 72 ? 1.145 -11.891 -2.978 1.00 97.44 72 GLU A N 1
ATOM 578 C CA . GLU A 1 72 ? 1.417 -13.120 -2.211 1.00 97.44 72 GLU A CA 1
ATOM 579 C C . GLU A 1 72 ? 1.204 -12.935 -0.699 1.00 97.44 72 GLU A C 1
ATOM 581 O O . GLU A 1 72 ? 0.674 -13.822 -0.030 1.00 97.44 72 GLU A O 1
ATOM 586 N N . HIS A 1 73 ? 1.549 -11.765 -0.153 1.00 98.06 73 HIS A N 1
ATOM 587 C CA . HIS A 1 73 ? 1.302 -11.434 1.253 1.00 98.06 73 HIS A CA 1
ATOM 588 C C . HIS A 1 73 ? -0.145 -11.006 1.545 1.00 98.06 73 HIS A C 1
ATOM 590 O O . HIS A 1 73 ? -0.625 -11.185 2.668 1.00 98.06 73 HIS A O 1
ATOM 596 N N . ILE A 1 74 ? -0.855 -10.453 0.559 1.00 98.38 74 ILE A N 1
ATOM 597 C CA . ILE A 1 74 ? -2.259 -10.041 0.688 1.00 98.38 74 ILE A CA 1
ATOM 598 C C . ILE A 1 74 ? -3.189 -11.259 0.716 1.00 98.38 74 ILE A C 1
ATOM 600 O O . ILE A 1 74 ? -4.157 -11.251 1.476 1.00 98.38 74 ILE A O 1
ATOM 604 N N . VAL A 1 75 ? -2.899 -12.313 -0.056 1.00 98.19 75 VAL A N 1
ATOM 605 C CA . VAL A 1 75 ? -3.720 -13.540 -0.124 1.00 98.19 75 VAL A CA 1
ATOM 606 C C . VAL A 1 75 ? -4.048 -14.127 1.261 1.00 98.19 75 VAL A C 1
ATOM 608 O O . VAL A 1 75 ? -5.237 -14.220 1.572 1.00 98.19 75 VAL A O 1
ATOM 611 N N . PRO A 1 76 ? -3.080 -14.444 2.147 1.00 98.38 76 PRO A N 1
ATOM 612 C CA . PRO A 1 76 ? -3.403 -15.018 3.455 1.00 98.38 76 PRO A CA 1
ATOM 613 C C . PRO A 1 76 ? -4.187 -14.051 4.359 1.00 98.38 76 PRO A C 1
ATOM 615 O O . PRO A 1 76 ? -5.009 -14.483 5.170 1.00 98.38 76 PRO A O 1
ATOM 618 N N . LEU A 1 77 ? -3.985 -12.734 4.218 1.00 97.62 77 LEU A N 1
ATOM 619 C CA . LEU A 1 77 ? -4.779 -11.735 4.945 1.00 97.62 77 LEU A CA 1
ATOM 620 C C . LEU A 1 77 ? -6.230 -11.713 4.460 1.00 97.62 77 LEU A C 1
ATOM 622 O O . LEU A 1 77 ? -7.147 -11.627 5.278 1.00 97.62 77 LEU A O 1
ATOM 626 N N . LEU A 1 78 ? -6.436 -11.809 3.147 1.00 98.62 78 LEU A N 1
ATOM 627 C CA . LEU A 1 78 ? -7.753 -11.866 2.526 1.00 98.62 78 LEU A CA 1
ATOM 628 C C . LEU A 1 78 ? -8.513 -13.134 2.927 1.00 98.62 78 LEU A C 1
ATOM 630 O O . LEU A 1 78 ? -9.691 -13.057 3.278 1.00 98.62 78 LEU A O 1
ATOM 634 N N . GLU A 1 79 ? -7.846 -14.286 2.894 1.00 98.56 79 GLU A N 1
ATOM 635 C CA . GLU A 1 79 ? -8.423 -15.564 3.316 1.00 98.56 79 GLU A CA 1
ATOM 636 C C . GLU A 1 79 ? -8.876 -15.505 4.776 1.00 98.56 79 GLU A C 1
ATOM 638 O O . GLU A 1 79 ? -10.042 -15.774 5.073 1.00 98.56 79 GLU A O 1
ATOM 643 N N . MET A 1 80 ? -8.001 -15.042 5.673 1.00 98.25 80 MET A N 1
ATOM 644 C CA . MET A 1 80 ? -8.313 -14.901 7.096 1.00 98.25 80 MET A CA 1
ATOM 645 C C . MET A 1 80 ? -9.430 -13.880 7.352 1.00 98.25 80 MET A C 1
ATOM 647 O O . MET A 1 80 ? -10.315 -14.121 8.178 1.00 98.25 80 MET A O 1
ATOM 651 N N . ALA A 1 81 ? -9.431 -12.752 6.634 1.00 98.19 81 ALA A N 1
ATOM 652 C CA . ALA A 1 81 ? -10.493 -11.757 6.741 1.00 98.19 81 ALA A CA 1
ATOM 653 C C . ALA A 1 81 ? -11.854 -12.351 6.352 1.00 98.19 81 ALA A C 1
ATOM 655 O O . ALA A 1 81 ? -12.828 -12.176 7.086 1.00 98.19 81 ALA A O 1
ATOM 656 N N . ARG A 1 82 ? -11.911 -13.111 5.251 1.00 98.31 82 ARG A N 1
ATOM 657 C CA . ARG A 1 82 ? -13.133 -13.794 4.801 1.00 98.31 82 ARG A CA 1
ATOM 658 C C . ARG A 1 82 ? -13.586 -14.867 5.789 1.00 98.31 82 ARG A C 1
ATOM 660 O O . ARG A 1 82 ? -14.757 -14.871 6.155 1.00 98.31 82 ARG A O 1
ATOM 667 N N . GLU A 1 83 ? -12.674 -15.706 6.281 1.00 98.50 83 GLU A N 1
ATOM 668 C CA . GLU A 1 83 ? -12.970 -16.732 7.295 1.00 98.50 83 GLU A CA 1
ATOM 669 C C . GLU A 1 83 ? -13.607 -16.116 8.553 1.00 98.50 83 GLU A C 1
ATOM 671 O O . GLU A 1 83 ? -14.565 -16.649 9.116 1.00 98.50 83 GLU A O 1
ATOM 676 N N . LYS A 1 84 ? -13.109 -14.950 8.979 1.00 97.50 84 LYS A N 1
ATOM 677 C CA . LYS A 1 84 ? -13.583 -14.243 10.177 1.00 97.50 84 LYS A CA 1
ATOM 678 C C . LYS A 1 84 ? -14.728 -13.264 9.920 1.00 97.50 84 LYS A C 1
ATOM 680 O O . LYS A 1 84 ? -15.120 -12.561 10.851 1.00 9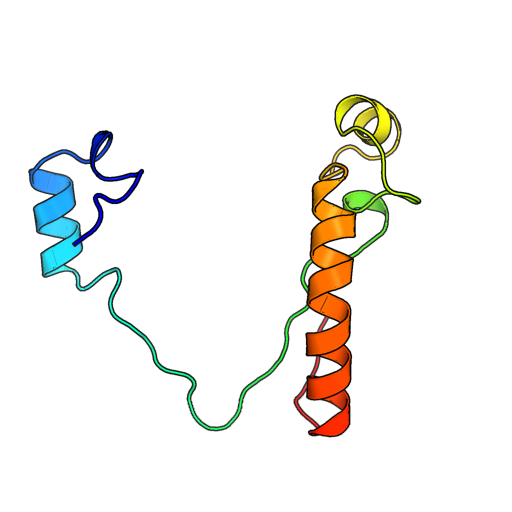7.50 84 LYS A O 1
ATOM 685 N N . ASN A 1 85 ? -15.276 -13.214 8.704 1.00 97.50 85 ASN A N 1
ATOM 686 C CA . ASN A 1 85 ? -16.316 -12.260 8.299 1.00 97.50 85 ASN A CA 1
ATOM 687 C C . ASN A 1 85 ? -15.928 -10.787 8.553 1.00 97.50 85 ASN A C 1
ATOM 689 O O . ASN A 1 85 ? -16.766 -9.950 8.897 1.00 97.50 85 ASN A O 1
ATOM 693 N N . ILE A 1 86 ? -14.642 -10.464 8.405 1.00 98.31 86 ILE A N 1
ATOM 694 C CA . ILE A 1 86 ? -14.148 -9.087 8.412 1.00 98.31 86 ILE A CA 1
ATOM 695 C C . ILE A 1 86 ? -14.548 -8.438 7.076 1.00 98.31 86 ILE A C 1
ATOM 697 O O . ILE A 1 86 ? -14.324 -9.047 6.029 1.00 98.31 86 ILE A O 1
ATOM 701 N N . PRO A 1 87 ? -15.115 -7.216 7.071 1.00 98.44 87 PRO A N 1
ATOM 702 C CA . PRO A 1 87 ? -15.425 -6.504 5.835 1.00 98.44 87 PRO A CA 1
ATOM 703 C C . PRO A 1 87 ? -14.183 -6.324 4.957 1.00 98.44 87 PRO A C 1
ATOM 705 O O . PRO A 1 87 ? -13.147 -5.869 5.447 1.00 98.44 87 PRO A O 1
ATOM 708 N N . VAL A 1 88 ? -14.306 -6.653 3.670 1.00 98.56 88 VAL A N 1
ATOM 709 C CA . VAL A 1 88 ? -13.237 -6.512 2.675 1.00 98.56 88 VAL A CA 1
ATOM 710 C C . VAL A 1 88 ? -13.671 -5.525 1.597 1.00 98.56 88 VAL A C 1
ATOM 712 O O . VAL A 1 88 ? -14.765 -5.658 1.049 1.00 98.56 88 VAL A O 1
ATOM 715 N N . PHE A 1 89 ? -12.799 -4.571 1.287 1.00 98.44 89 PHE A N 1
ATOM 716 C CA . PHE A 1 89 ? -12.965 -3.582 0.225 1.00 98.44 89 PHE A CA 1
ATOM 717 C C . PHE A 1 89 ? -11.764 -3.638 -0.718 1.00 98.44 89 PHE A C 1
ATOM 719 O O . PHE A 1 89 ? -10.646 -3.904 -0.270 1.00 98.44 89 PHE A O 1
ATOM 726 N N . TYR A 1 90 ? -12.017 -3.388 -1.999 1.00 97.06 90 TYR A N 1
ATOM 727 C CA . TYR A 1 90 ? -11.026 -3.300 -3.068 1.00 97.06 90 TYR A CA 1
ATOM 728 C C . TYR A 1 90 ? -11.089 -1.900 -3.675 1.00 97.06 90 TYR A C 1
ATOM 730 O O . TYR A 1 90 ? -12.232 -1.396 -3.790 1.00 97.06 90 TYR A O 1
#

Sequence (90 aa):
MTKRIWDDFLTERDKQVYAQAGYGKRGGFGKRPALFIIDVQYNFCGDKPEDILEGLKQYRTHCGPEAWAAVEHIVPLLEMAREKNIPVFY